Protein AF-A0A533UW07-F1 (afdb_monomer_lite)

Structure (mmCIF, N/CA/C/O backbone):
data_AF-A0A533UW07-F1
#
_entry.id   AF-A0A533UW07-F1
#
loop_
_atom_site.group_PDB
_atom_site.id
_atom_site.type_symbol
_atom_site.label_atom_id
_atom_site.label_alt_id
_atom_site.label_comp_id
_atom_site.label_asym_id
_atom_site.label_entity_id
_atom_site.label_seq_id
_atom_site.pdbx_PDB_ins_code
_atom_site.Cartn_x
_atom_site.Cartn_y
_atom_site.Cartn_z
_atom_site.occupancy
_atom_site.B_iso_or_equiv
_atom_site.auth_seq_id
_atom_site.auth_comp_id
_atom_site.auth_asym_id
_atom_site.auth_atom_id
_atom_site.pdbx_PDB_model_num
ATOM 1 N N . MET A 1 1 ? 14.071 -2.421 -1.658 1.00 84.44 1 MET A N 1
ATOM 2 C CA . MET A 1 1 ? 13.392 -1.933 -2.878 1.00 84.44 1 MET A CA 1
ATOM 3 C C . MET A 1 1 ? 12.881 -0.535 -2.600 1.00 84.44 1 MET A C 1
ATOM 5 O O . MET A 1 1 ? 12.504 -0.274 -1.465 1.00 84.44 1 MET A O 1
ATOM 9 N N . ALA A 1 2 ? 12.933 0.357 -3.583 1.00 91.56 2 ALA A N 1
ATOM 10 C CA . ALA A 1 2 ? 12.600 1.765 -3.424 1.00 91.56 2 ALA A CA 1
ATOM 11 C C . ALA A 1 2 ? 11.679 2.238 -4.551 1.00 91.56 2 ALA A C 1
ATOM 13 O O . ALA A 1 2 ? 11.937 1.989 -5.730 1.00 91.56 2 ALA A O 1
ATOM 14 N N . VAL A 1 3 ? 10.624 2.954 -4.166 1.00 94.38 3 VAL A N 1
ATOM 15 C CA . VAL A 1 3 ? 9.740 3.689 -5.072 1.00 94.38 3 VAL A CA 1
ATOM 16 C C . VAL A 1 3 ? 10.026 5.168 -4.852 1.00 94.38 3 VAL A C 1
ATOM 18 O O . VAL A 1 3 ? 9.728 5.702 -3.787 1.00 94.38 3 VAL A O 1
ATOM 21 N N . TYR A 1 4 ? 10.659 5.819 -5.825 1.00 92.62 4 TYR A N 1
ATOM 22 C CA . TYR A 1 4 ? 11.038 7.224 -5.687 1.00 92.62 4 TYR A CA 1
ATOM 23 C C . TYR A 1 4 ? 9.861 8.150 -5.980 1.00 92.62 4 TYR A C 1
ATOM 25 O O . TYR A 1 4 ? 9.083 7.892 -6.899 1.00 92.62 4 TYR A O 1
ATOM 33 N N . GLU A 1 5 ? 9.780 9.257 -5.243 1.00 93.81 5 GLU A N 1
ATOM 34 C CA . GLU A 1 5 ? 8.729 10.276 -5.382 1.00 93.81 5 GLU A CA 1
ATOM 35 C C . GLU A 1 5 ? 8.460 10.690 -6.845 1.00 93.81 5 GLU A C 1
ATOM 37 O O . GLU A 1 5 ? 7.294 10.621 -7.246 1.00 93.81 5 GLU A O 1
ATOM 42 N N . PRO A 1 6 ? 9.474 10.941 -7.708 1.00 92.88 6 PRO A N 1
ATOM 43 C CA . PRO A 1 6 ? 9.230 11.396 -9.078 1.00 92.88 6 PRO A CA 1
ATOM 44 C C . PRO A 1 6 ? 8.444 10.409 -9.945 1.00 92.88 6 PRO A C 1
ATOM 46 O O . PRO A 1 6 ? 7.850 10.812 -10.945 1.00 92.88 6 PRO A O 1
ATOM 49 N N . THR A 1 7 ? 8.430 9.121 -9.579 1.00 92.56 7 THR A N 1
ATOM 50 C CA . THR A 1 7 ? 7.692 8.082 -10.309 1.00 92.56 7 THR A CA 1
ATOM 51 C C . THR A 1 7 ? 6.178 8.220 -10.156 1.00 92.56 7 THR A C 1
ATOM 53 O O . THR A 1 7 ? 5.444 7.734 -11.011 1.00 92.56 7 THR A O 1
ATOM 56 N N . GLY A 1 8 ? 5.691 8.843 -9.077 1.00 92.00 8 GLY A N 1
ATOM 57 C CA . GLY A 1 8 ? 4.269 8.877 -8.718 1.00 92.00 8 GLY A CA 1
ATOM 58 C C . GLY A 1 8 ? 3.723 7.569 -8.137 1.00 92.00 8 GLY A C 1
ATOM 59 O O . GLY A 1 8 ? 2.715 7.589 -7.436 1.00 92.00 8 GLY A O 1
ATOM 60 N N . LEU A 1 9 ? 4.407 6.439 -8.336 1.00 93.69 9 LEU A N 1
ATOM 61 C CA . LEU A 1 9 ? 3.948 5.105 -7.926 1.00 93.69 9 LEU A CA 1
ATOM 62 C C . LEU A 1 9 ? 3.804 4.938 -6.405 1.00 93.69 9 LEU A C 1
ATOM 64 O O . LEU A 1 9 ? 3.206 3.963 -5.950 1.00 93.69 9 LEU A O 1
ATOM 68 N N . GLY A 1 10 ? 4.325 5.877 -5.610 1.00 94.56 10 GLY A N 1
ATOM 69 C CA . GLY A 1 10 ? 4.253 5.843 -4.150 1.00 94.56 10 GLY A CA 1
ATOM 70 C C . GLY A 1 10 ? 2.823 5.758 -3.606 1.00 94.56 10 GLY A C 1
ATOM 71 O O . GLY A 1 10 ? 2.599 5.061 -2.622 1.00 94.56 10 GLY A O 1
ATOM 72 N N . SER A 1 11 ? 1.846 6.387 -4.270 1.00 92.50 11 SER A N 1
ATOM 73 C CA . SER A 1 11 ? 0.431 6.354 -3.857 1.00 92.50 11 SER A CA 1
ATOM 74 C C . SER A 1 11 ? -0.234 4.986 -4.048 1.00 92.50 11 SER A C 1
ATOM 76 O O . SER A 1 11 ? -1.209 4.671 -3.368 1.00 92.50 11 SER A O 1
ATOM 78 N N . ILE A 1 12 ? 0.279 4.176 -4.976 1.00 94.19 12 ILE A N 1
ATOM 79 C CA . ILE A 1 12 ? -0.155 2.795 -5.198 1.00 94.19 12 ILE A CA 1
ATOM 80 C C . ILE A 1 12 ? 0.615 1.863 -4.267 1.00 94.19 12 ILE A C 1
ATOM 82 O O . ILE A 1 12 ? 0.013 1.038 -3.584 1.00 94.19 12 ILE A O 1
ATOM 86 N N . ALA A 1 13 ? 1.936 2.037 -4.186 1.00 94.75 13 ALA A N 1
ATOM 87 C CA . ALA A 1 13 ? 2.803 1.221 -3.347 1.00 94.75 13 ALA A CA 1
ATOM 88 C C . ALA A 1 13 ? 2.435 1.310 -1.856 1.00 94.75 13 ALA A C 1
ATOM 90 O O . ALA A 1 13 ? 2.485 0.300 -1.163 1.00 94.75 13 ALA A O 1
ATOM 91 N N . SER A 1 14 ? 2.001 2.478 -1.369 1.00 94.56 14 SER A N 1
ATOM 92 C CA . SER A 1 14 ? 1.575 2.668 0.026 1.00 94.56 14 SER A CA 1
ATOM 93 C C . SER A 1 14 ? 0.282 1.937 0.397 1.00 94.56 14 SER A C 1
ATOM 95 O O . SER A 1 14 ? -0.018 1.802 1.580 1.00 94.56 14 SER A O 1
ATOM 97 N N . LYS A 1 15 ? -0.490 1.471 -0.593 1.00 95.19 15 LYS A N 1
ATOM 98 C CA . LYS A 1 15 ? -1.732 0.712 -0.384 1.00 95.19 15 LYS A CA 1
ATOM 99 C C . LYS A 1 15 ? -1.500 -0.796 -0.323 1.00 95.19 15 LYS A C 1
ATOM 101 O O . LYS A 1 15 ? -2.440 -1.523 0.005 1.00 95.19 15 LYS A O 1
ATOM 106 N N . LEU A 1 16 ? -0.304 -1.270 -0.676 1.00 95.00 16 LEU A N 1
ATOM 107 C CA . LEU A 1 16 ? 0.049 -2.684 -0.603 1.00 95.00 16 LEU A CA 1
ATOM 108 C C . LEU A 1 16 ? 0.189 -3.132 0.852 1.00 95.00 16 LEU A C 1
ATOM 110 O O . LEU A 1 16 ? 0.650 -2.375 1.705 1.00 95.00 16 LEU A O 1
ATOM 114 N N . ILE A 1 17 ? -0.183 -4.380 1.111 1.00 95.44 17 ILE A N 1
ATOM 115 C CA . ILE A 1 17 ? 0.029 -5.056 2.391 1.00 95.44 17 ILE A CA 1
ATOM 116 C C . ILE A 1 17 ? 0.765 -6.372 2.163 1.00 95.44 17 ILE A C 1
ATOM 118 O O . ILE A 1 17 ? 0.834 -6.891 1.045 1.00 95.44 17 ILE A O 1
ATOM 122 N N . GLU A 1 18 ? 1.301 -6.934 3.241 1.00 94.38 18 GLU A N 1
ATOM 123 C CA . GLU A 1 18 ? 1.884 -8.271 3.214 1.00 94.38 18 GLU A CA 1
ATOM 124 C C . GLU A 1 18 ? 0.865 -9.295 2.697 1.00 94.38 18 GLU A C 1
ATOM 126 O O . GLU A 1 18 ? -0.292 -9.284 3.103 1.00 94.38 18 GLU A O 1
ATOM 131 N N . GLY A 1 19 ? 1.295 -10.173 1.790 1.00 94.88 19 GLY A N 1
ATOM 132 C CA . GLY A 1 19 ? 0.439 -11.179 1.151 1.00 94.88 19 GLY A CA 1
ATOM 133 C C . GLY A 1 19 ? -0.204 -10.748 -0.170 1.00 94.88 19 GLY A C 1
ATOM 134 O O . GLY A 1 19 ? -0.730 -11.606 -0.882 1.00 94.88 19 GLY A O 1
ATOM 135 N N . ASP A 1 20 ? -0.123 -9.468 -0.550 1.00 95.75 20 ASP A N 1
ATOM 136 C CA . ASP A 1 20 ? -0.425 -9.065 -1.926 1.00 95.75 20 ASP A CA 1
ATOM 137 C C . ASP A 1 20 ? 0.583 -9.699 -2.897 1.00 95.75 20 ASP A C 1
ATOM 139 O O . ASP A 1 20 ? 1.786 -9.748 -2.634 1.00 95.75 20 ASP A O 1
ATOM 143 N N . ASN A 1 21 ? 0.094 -10.170 -4.044 1.00 95.56 21 ASN A N 1
ATOM 144 C CA . ASN A 1 21 ? 0.944 -10.689 -5.108 1.00 95.56 21 ASN A CA 1
ATOM 145 C C . ASN A 1 21 ? 1.159 -9.594 -6.152 1.00 95.56 21 ASN A C 1
ATOM 147 O O . ASN A 1 21 ? 0.189 -9.100 -6.739 1.00 95.56 21 ASN A O 1
ATOM 151 N N . ILE A 1 22 ? 2.419 -9.231 -6.381 1.00 95.00 22 ILE A N 1
ATOM 152 C CA . ILE A 1 22 ? 2.816 -8.179 -7.312 1.00 95.00 22 ILE A CA 1
ATOM 153 C C . ILE A 1 22 ? 3.900 -8.670 -8.273 1.00 95.00 22 ILE A C 1
ATOM 155 O O . ILE A 1 22 ? 4.727 -9.510 -7.934 1.00 95.00 22 ILE A O 1
ATOM 159 N N . ASP A 1 23 ? 3.908 -8.086 -9.461 1.00 92.50 23 ASP A N 1
ATOM 160 C CA . ASP A 1 23 ? 4.988 -8.161 -10.439 1.00 92.50 23 ASP A CA 1
ATOM 161 C C . ASP A 1 23 ? 5.575 -6.759 -10.620 1.00 92.50 23 ASP A C 1
ATOM 163 O O . ASP A 1 23 ? 4.838 -5.774 -10.651 1.00 92.50 23 ASP A O 1
ATOM 167 N N . ILE A 1 24 ? 6.895 -6.645 -10.700 1.00 92.62 24 ILE A N 1
ATOM 168 C CA . ILE A 1 24 ? 7.588 -5.357 -10.689 1.00 92.62 24 ILE A CA 1
ATOM 169 C C . ILE A 1 24 ? 8.726 -5.341 -11.701 1.00 92.62 24 ILE A C 1
ATOM 171 O O . ILE A 1 24 ? 9.522 -6.273 -11.794 1.00 92.62 24 ILE A O 1
ATOM 175 N N . GLY A 1 25 ? 8.849 -4.223 -12.406 1.00 90.94 25 GLY A N 1
ATOM 176 C CA . GLY A 1 25 ? 10.055 -3.901 -13.157 1.00 90.94 25 GLY A CA 1
ATOM 177 C C . GLY A 1 25 ? 11.057 -3.249 -12.226 1.00 90.94 25 GLY A C 1
ATOM 178 O O . GLY A 1 25 ? 10.682 -2.357 -11.460 1.00 90.94 25 GLY A O 1
ATOM 179 N N . ILE A 1 26 ? 12.319 -3.666 -12.290 1.00 91.06 26 ILE A N 1
ATOM 180 C CA . ILE A 1 26 ? 13.375 -3.113 -11.443 1.00 91.06 26 ILE A CA 1
ATOM 181 C C . ILE A 1 26 ? 14.606 -2.698 -12.244 1.00 91.06 26 ILE A C 1
ATOM 183 O O . ILE A 1 26 ? 15.075 -3.422 -13.117 1.00 91.06 26 ILE A O 1
ATOM 187 N N . GLY A 1 27 ? 15.180 -1.559 -11.868 1.00 89.62 27 GLY A N 1
ATOM 188 C CA . GLY A 1 27 ? 16.548 -1.189 -12.215 1.00 89.62 27 GLY A CA 1
ATOM 189 C C . GLY A 1 27 ? 17.437 -1.254 -10.976 1.00 89.62 27 GLY A C 1
ATOM 190 O O . GLY A 1 27 ? 17.064 -0.747 -9.916 1.00 89.62 27 GLY A O 1
ATOM 191 N N . VAL A 1 28 ? 18.619 -1.854 -11.093 1.00 88.75 28 VAL A N 1
ATOM 192 C CA . VAL A 1 28 ? 19.546 -2.027 -9.966 1.00 88.75 28 VAL A CA 1
ATOM 193 C C . VAL A 1 28 ? 20.555 -0.884 -9.940 1.00 88.75 28 VAL A C 1
ATOM 195 O O . VAL A 1 28 ? 21.317 -0.707 -10.889 1.00 88.75 28 VAL A O 1
ATOM 198 N N . SER A 1 29 ? 20.598 -0.134 -8.840 1.00 81.88 29 SER A N 1
ATOM 199 C CA . SER A 1 29 ? 21.712 0.781 -8.572 1.00 81.88 29 SER A CA 1
ATOM 200 C C . SER A 1 29 ? 22.864 0.007 -7.927 1.00 81.88 29 SER A C 1
ATOM 202 O O . SER A 1 29 ? 22.651 -0.754 -6.975 1.00 81.88 29 SER A O 1
ATOM 204 N N . LYS A 1 30 ? 24.082 0.166 -8.465 1.00 71.06 30 LYS A N 1
ATOM 205 C CA . LYS A 1 30 ? 25.273 -0.531 -7.958 1.00 71.06 30 LYS A CA 1
ATOM 206 C C . LYS A 1 30 ? 25.563 -0.155 -6.505 1.00 71.06 30 LYS A C 1
ATOM 208 O O . LYS A 1 30 ? 25.256 0.940 -6.047 1.00 71.06 30 LYS A O 1
ATOM 213 N N . LYS A 1 31 ? 26.136 -1.133 -5.806 1.00 68.81 31 LYS A N 1
ATOM 214 C CA . LYS A 1 31 ? 26.634 -1.027 -4.439 1.00 68.81 31 LYS A CA 1
ATOM 215 C C . LYS A 1 31 ? 27.846 -0.088 -4.429 1.00 68.81 31 LYS A C 1
ATOM 217 O O . LYS A 1 31 ? 28.779 -0.349 -5.184 1.00 68.81 31 LYS A O 1
ATOM 222 N N . ASP A 1 32 ? 27.854 0.919 -3.564 1.00 63.44 32 ASP A N 1
ATOM 223 C CA . ASP A 1 32 ? 29.095 1.593 -3.156 1.00 63.44 32 ASP A CA 1
ATOM 224 C C . ASP A 1 32 ? 29.596 0.974 -1.846 1.00 63.44 32 ASP A C 1
ATOM 226 O O . ASP A 1 32 ? 28.855 0.256 -1.169 1.00 63.44 32 ASP A O 1
ATOM 230 N N . SER A 1 33 ? 30.848 1.239 -1.462 1.00 64.00 33 SER A N 1
ATOM 231 C CA . SER A 1 33 ? 31.499 0.649 -0.276 1.00 64.00 33 SER A CA 1
ATOM 232 C C . SER A 1 33 ? 30.687 0.764 1.024 1.00 64.00 33 SER A C 1
ATOM 234 O O . SER A 1 33 ? 30.887 -0.039 1.933 1.00 64.00 33 SER A O 1
ATOM 236 N N . HIS A 1 34 ? 29.748 1.712 1.101 1.00 65.88 34 HIS A N 1
ATOM 237 C CA . HIS A 1 34 ? 28.951 2.010 2.290 1.00 65.88 34 HIS A CA 1
ATOM 238 C C . HIS A 1 34 ? 27.459 1.650 2.197 1.00 65.88 34 HIS A C 1
ATOM 240 O O . HIS A 1 34 ? 26.795 1.670 3.227 1.00 65.88 34 HIS A O 1
ATOM 246 N N . ASN A 1 35 ? 26.918 1.291 1.024 1.00 63.56 35 ASN A N 1
ATOM 247 C CA . ASN A 1 35 ? 25.472 1.081 0.852 1.00 63.56 35 ASN A CA 1
ATOM 248 C C . ASN A 1 35 ? 25.152 -0.213 0.116 1.00 63.56 35 ASN A C 1
ATOM 250 O O . ASN A 1 35 ? 25.830 -0.564 -0.838 1.00 63.56 35 ASN A O 1
ATOM 254 N N . SER A 1 36 ? 24.089 -0.912 0.520 1.00 75.06 36 SER A N 1
ATOM 255 C CA . SER A 1 36 ? 23.554 -2.064 -0.213 1.00 75.06 36 SER A CA 1
ATOM 256 C C . SER A 1 36 ? 22.947 -1.647 -1.560 1.00 75.06 36 SER A C 1
ATOM 258 O O . SER A 1 36 ? 22.506 -0.514 -1.742 1.00 75.06 36 SER A O 1
ATOM 260 N N . SER A 1 37 ? 22.923 -2.572 -2.525 1.00 81.31 37 SER A N 1
ATOM 261 C CA . SER A 1 37 ? 22.255 -2.342 -3.809 1.00 81.31 37 SER A CA 1
ATOM 262 C C . SER A 1 37 ? 20.766 -2.067 -3.611 1.00 81.31 37 SER A C 1
ATOM 264 O O . SER A 1 37 ? 20.074 -2.803 -2.904 1.00 81.31 37 SER A O 1
ATOM 266 N N . ILE A 1 38 ? 20.264 -1.024 -4.272 1.00 87.38 38 ILE A N 1
ATOM 267 C CA . ILE A 1 38 ? 18.858 -0.622 -4.208 1.00 87.38 38 ILE A CA 1
ATOM 268 C C . ILE A 1 38 ? 18.157 -1.077 -5.489 1.00 87.38 38 ILE A C 1
ATOM 270 O O . ILE A 1 38 ? 18.609 -0.800 -6.602 1.00 87.38 38 ILE A O 1
ATOM 274 N N . LEU A 1 39 ? 17.043 -1.790 -5.313 1.00 90.56 39 LEU A N 1
ATOM 275 C CA . LEU A 1 39 ? 16.129 -2.159 -6.393 1.00 90.56 39 LEU A CA 1
ATOM 276 C C . LEU A 1 39 ? 15.130 -1.022 -6.60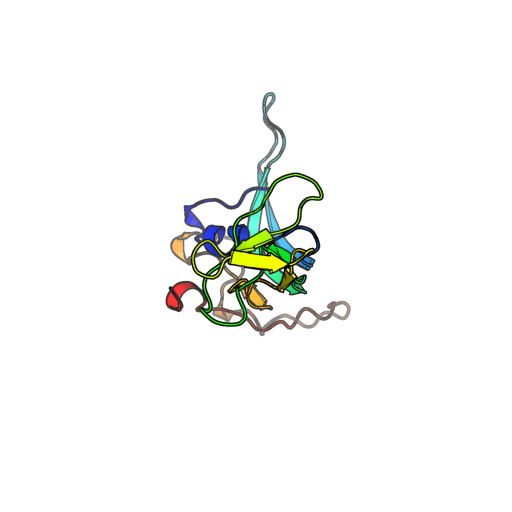4 1.00 90.56 39 LEU A C 1
ATOM 278 O O . LEU A 1 39 ? 14.260 -0.813 -5.755 1.00 90.56 39 LEU A O 1
ATOM 282 N N . ASN A 1 40 ? 15.272 -0.296 -7.707 1.00 91.81 40 ASN A N 1
ATOM 283 C CA . ASN A 1 40 ? 14.439 0.852 -8.046 1.00 91.81 40 ASN A CA 1
ATOM 284 C C . ASN A 1 40 ? 13.252 0.389 -8.878 1.00 91.81 40 ASN A C 1
ATOM 286 O O . ASN A 1 40 ? 13.456 -0.219 -9.924 1.00 91.81 40 ASN A O 1
ATOM 290 N N . VAL A 1 41 ? 12.038 0.698 -8.438 1.00 93.31 41 VAL A N 1
ATOM 291 C CA . VAL A 1 41 ? 10.819 0.281 -9.137 1.00 93.31 41 VAL A CA 1
ATOM 292 C C . VAL A 1 41 ? 10.598 1.118 -10.391 1.00 93.31 41 VAL A C 1
ATOM 294 O O . VAL A 1 41 ? 10.524 2.343 -10.317 1.00 93.31 41 VAL A O 1
ATOM 297 N N . GLU A 1 42 ? 10.468 0.443 -11.530 1.00 90.38 42 GLU A N 1
ATOM 298 C CA . GLU A 1 42 ? 10.207 1.048 -12.842 1.00 90.38 42 GLU A CA 1
ATOM 299 C C . GLU A 1 42 ? 8.770 0.824 -13.323 1.00 90.38 42 GLU A C 1
ATOM 301 O O . GLU A 1 42 ? 8.252 1.634 -14.083 1.00 90.38 42 GLU A O 1
ATOM 306 N N . TYR A 1 43 ? 8.107 -0.238 -12.864 1.00 91.06 43 TYR A N 1
ATOM 307 C CA . TYR A 1 43 ? 6.659 -0.426 -12.961 1.00 91.06 43 TYR A CA 1
ATOM 308 C C . TYR A 1 43 ? 6.175 -1.298 -11.804 1.00 91.06 43 TYR A C 1
ATOM 310 O O . TYR A 1 43 ? 6.957 -2.059 -11.230 1.00 91.06 43 TYR A O 1
ATOM 318 N N . LEU A 1 44 ? 4.882 -1.224 -11.492 1.00 93.00 44 LEU A N 1
ATOM 319 C CA . LEU A 1 44 ? 4.249 -2.037 -10.458 1.00 93.00 44 LEU A CA 1
ATOM 320 C C . LEU A 1 44 ? 2.961 -2.644 -11.003 1.00 93.00 44 LEU A C 1
ATOM 322 O O . LEU A 1 44 ? 2.066 -1.921 -11.416 1.00 93.00 44 LEU A O 1
ATOM 326 N N . SER A 1 45 ? 2.842 -3.965 -11.001 1.00 93.06 45 SER A N 1
ATOM 327 C CA . SER A 1 45 ? 1.635 -4.679 -11.403 1.00 93.06 45 SER A CA 1
ATOM 328 C C . SER A 1 45 ? 1.063 -5.468 -10.235 1.00 93.06 45 SER A C 1
ATOM 330 O O . SER A 1 45 ? 1.724 -6.336 -9.678 1.00 93.06 45 SER A O 1
ATOM 332 N N . VAL A 1 46 ? -0.181 -5.178 -9.867 1.00 94.00 46 VAL A N 1
ATOM 333 C CA . VAL A 1 46 ? -0.901 -5.885 -8.805 1.00 94.00 46 VAL A CA 1
ATOM 334 C C . VAL A 1 46 ? -1.633 -7.075 -9.414 1.00 94.00 46 VAL A C 1
ATOM 336 O O . VAL A 1 46 ? -2.485 -6.902 -10.286 1.00 94.00 46 VAL A O 1
ATOM 339 N N . LEU A 1 47 ? -1.287 -8.285 -8.974 1.00 91.56 47 LEU A N 1
ATOM 340 C CA . LEU A 1 47 ? -1.796 -9.544 -9.537 1.00 91.56 47 LEU A CA 1
ATOM 341 C C . LEU A 1 47 ? -2.951 -10.088 -8.717 1.00 91.56 47 LEU A C 1
ATOM 343 O O . LEU A 1 47 ? -3.937 -10.585 -9.253 1.00 91.56 47 LEU A O 1
ATOM 347 N N . LYS A 1 48 ? -2.806 -9.991 -7.397 1.00 93.44 48 LYS A N 1
ATOM 348 C CA . LYS A 1 48 ? -3.801 -10.424 -6.429 1.00 93.44 48 LYS A CA 1
ATOM 349 C C . LYS A 1 48 ? -3.694 -9.546 -5.195 1.00 93.44 48 LYS A C 1
ATOM 351 O O . LYS A 1 48 ? -2.593 -9.320 -4.700 1.00 93.44 48 LYS A O 1
ATOM 356 N N . THR A 1 49 ? -4.834 -9.096 -4.693 1.00 93.69 49 THR A N 1
ATOM 357 C CA . THR A 1 49 ? -4.925 -8.384 -3.421 1.00 93.69 49 THR A CA 1
ATOM 358 C C . THR A 1 49 ? -5.406 -9.324 -2.324 1.00 93.69 49 THR A C 1
ATOM 360 O O . THR A 1 49 ? -6.254 -10.193 -2.548 1.00 93.69 49 THR A O 1
ATOM 363 N N . MET A 1 50 ? -4.855 -9.160 -1.127 1.00 94.50 50 MET A N 1
ATOM 364 C CA . MET A 1 50 ? -5.319 -9.833 0.077 1.00 94.50 50 MET A CA 1
ATOM 365 C C . MET A 1 50 ? -6.404 -9.006 0.779 1.00 94.50 50 MET A C 1
ATOM 367 O O . MET A 1 50 ? -6.454 -7.779 0.663 1.00 94.50 50 MET A O 1
ATOM 371 N N . ALA A 1 51 ? -7.308 -9.660 1.506 1.00 92.56 51 ALA A N 1
ATOM 372 C CA . ALA A 1 51 ? -8.293 -8.944 2.306 1.00 92.56 51 ALA A CA 1
ATOM 373 C C . ALA A 1 51 ? -7.588 -8.253 3.481 1.00 92.56 51 ALA A C 1
ATOM 375 O O . ALA A 1 51 ? -6.997 -8.920 4.326 1.00 92.56 51 ALA A O 1
ATOM 376 N N . ASP A 1 52 ? -7.667 -6.925 3.541 1.00 93.75 52 ASP A N 1
ATOM 377 C CA . ASP A 1 52 ? -7.179 -6.165 4.691 1.00 93.75 52 ASP A CA 1
ATOM 378 C C . ASP A 1 52 ? -8.231 -6.226 5.792 1.00 93.75 52 ASP A C 1
ATOM 380 O O . ASP A 1 52 ? -9.297 -5.627 5.669 1.00 93.75 52 ASP A O 1
ATOM 384 N N . THR A 1 53 ? -7.989 -7.016 6.832 1.00 93.94 53 THR A N 1
ATOM 385 C CA . THR A 1 53 ? -8.961 -7.226 7.906 1.00 93.94 53 THR A CA 1
ATOM 386 C C . THR A 1 53 ? -8.458 -6.653 9.214 1.00 93.94 53 THR A C 1
ATOM 388 O O . THR A 1 53 ? -7.375 -7.005 9.677 1.00 93.94 53 THR A O 1
ATOM 391 N N . VAL A 1 54 ? -9.289 -5.843 9.870 1.00 93.56 54 VAL A N 1
ATOM 392 C CA . VAL A 1 54 ? -8.969 -5.259 11.174 1.00 93.56 54 VAL A CA 1
ATOM 393 C C . VAL A 1 54 ? -10.022 -5.588 12.220 1.00 93.56 54 VAL A C 1
ATOM 395 O O . VAL A 1 54 ? -11.221 -5.679 11.945 1.00 93.56 54 VAL A O 1
ATOM 398 N N . TRP A 1 55 ? -9.570 -5.708 13.465 1.00 94.12 55 TRP A N 1
ATOM 399 C CA . TRP A 1 55 ? -10.448 -5.864 14.616 1.00 94.12 55 TRP A CA 1
ATOM 400 C C . TRP A 1 55 ? -10.872 -4.509 15.160 1.00 94.12 55 TRP A C 1
ATOM 402 O O . TRP A 1 55 ? -10.079 -3.784 15.768 1.00 94.12 55 TRP A O 1
ATOM 412 N N . ILE A 1 56 ? -12.154 -4.201 15.021 1.00 94.75 56 ILE A N 1
ATOM 413 C CA . ILE A 1 56 ? -12.720 -2.934 15.456 1.00 94.75 56 ILE A CA 1
ATOM 414 C C . ILE A 1 56 ? -13.674 -3.103 16.636 1.00 94.75 56 ILE A C 1
ATOM 416 O O . ILE A 1 56 ? -14.298 -4.147 16.824 1.00 94.75 56 ILE A O 1
ATOM 420 N N . ASN A 1 57 ? -13.840 -2.041 17.423 1.00 95.31 57 ASN A N 1
ATOM 421 C CA . ASN A 1 57 ? -14.877 -2.030 18.452 1.00 95.31 57 ASN A CA 1
ATOM 422 C C . ASN A 1 57 ? -16.267 -2.129 17.797 1.00 95.31 57 ASN A C 1
ATOM 424 O O . ASN A 1 57 ? -16.468 -1.548 16.721 1.00 95.31 57 ASN A O 1
ATOM 428 N N . PRO A 1 58 ? -17.233 -2.805 18.438 1.00 95.25 58 PRO A N 1
ATOM 429 C CA . PRO A 1 58 ? -18.570 -2.959 17.892 1.00 95.25 58 PRO A CA 1
ATOM 430 C C . PRO A 1 58 ? -19.379 -1.653 17.932 1.00 95.25 58 PRO A C 1
ATOM 432 O O . PRO A 1 58 ? -19.101 -0.726 18.702 1.00 95.25 58 PRO A O 1
ATOM 435 N N . MET A 1 59 ? -20.422 -1.598 17.104 1.00 95.19 59 MET A N 1
ATOM 436 C CA . MET A 1 59 ? -21.431 -0.536 17.118 1.00 95.19 59 MET A CA 1
ATOM 437 C C . MET A 1 59 ? -22.558 -0.886 18.099 1.00 95.19 59 MET A C 1
ATOM 439 O O . MET A 1 59 ? -22.911 -2.060 18.261 1.00 95.19 59 MET A O 1
ATOM 443 N N . CYS A 1 60 ? -23.135 0.125 18.752 1.00 94.88 60 CYS A N 1
ATOM 444 C CA . CYS A 1 60 ? -24.329 -0.043 19.578 1.00 94.88 60 CYS A CA 1
ATOM 445 C C . CYS A 1 60 ? -25.563 -0.255 18.689 1.00 94.88 60 CYS A C 1
ATOM 447 O O . CYS A 1 60 ? -25.876 0.612 17.877 1.00 94.88 60 CYS A O 1
ATOM 449 N N . ASN A 1 61 ? -26.312 -1.341 18.902 1.00 93.56 61 ASN A N 1
ATOM 450 C CA . ASN A 1 61 ? -27.474 -1.706 18.071 1.00 93.56 61 A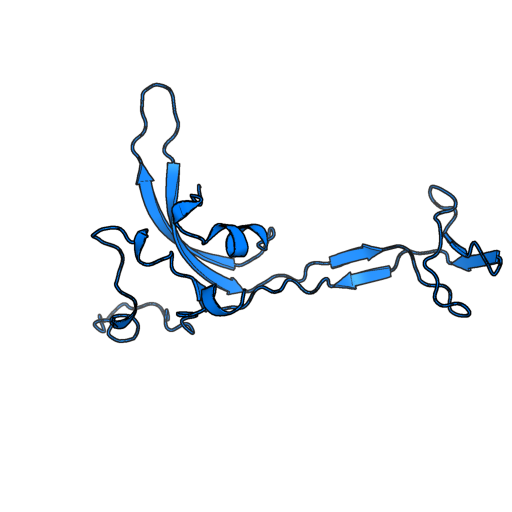SN A CA 1
ATOM 451 C C . ASN A 1 61 ? -28.654 -0.715 18.145 1.00 93.56 61 ASN A C 1
ATOM 453 O O . ASN A 1 61 ? -29.605 -0.856 17.395 1.00 93.56 61 ASN A O 1
ATOM 457 N N . ASN A 1 62 ? -28.621 0.265 19.047 1.00 95.19 62 ASN A N 1
ATOM 458 C CA . ASN A 1 62 ? -29.750 1.174 19.275 1.00 95.19 62 ASN A CA 1
ATOM 459 C C . ASN A 1 62 ? -29.463 2.631 18.949 1.00 95.19 62 ASN A C 1
ATOM 461 O O . ASN A 1 62 ? -30.371 3.351 18.576 1.00 95.19 62 ASN A O 1
ATOM 465 N N . CYS A 1 63 ? -28.235 3.104 19.174 1.00 95.56 63 CYS A N 1
ATOM 466 C CA . CYS A 1 63 ? -27.867 4.488 18.859 1.00 95.56 63 CYS A CA 1
ATOM 467 C C . CYS A 1 63 ? -26.833 4.582 17.736 1.00 95.56 63 CYS A C 1
ATOM 469 O O . CYS A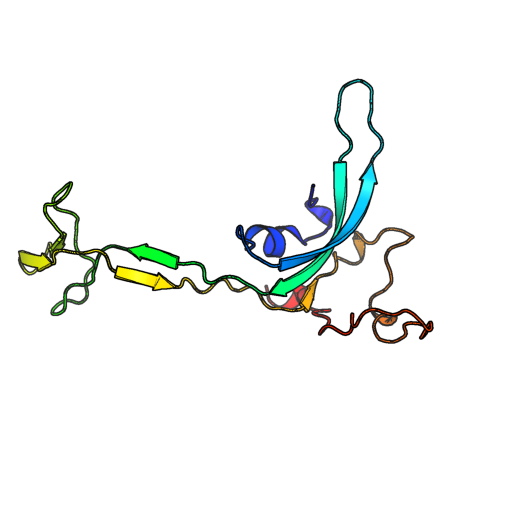 1 63 ? -26.389 5.679 17.417 1.00 95.56 63 CYS A O 1
ATOM 471 N N . GLY A 1 64 ? -26.366 3.447 17.206 1.00 94.44 64 GLY A N 1
ATOM 472 C CA . GLY A 1 64 ? -25.371 3.392 16.138 1.00 94.44 64 GLY A CA 1
ATOM 473 C C . GLY A 1 64 ? -23.977 3.889 16.526 1.00 94.44 64 GLY A C 1
ATOM 474 O O . GLY A 1 64 ? -23.060 3.769 15.728 1.00 94.44 64 GLY A O 1
ATOM 475 N N . LYS A 1 65 ? -23.750 4.427 17.732 1.00 95.06 65 LYS A N 1
ATOM 476 C CA . LYS A 1 65 ? -22.420 4.931 18.109 1.00 95.06 65 LYS A CA 1
ATOM 477 C C . LYS A 1 65 ? -21.441 3.798 18.407 1.00 95.06 65 LYS A C 1
ATOM 479 O O . LYS A 1 65 ? -21.812 2.747 18.941 1.00 95.06 65 LYS A O 1
ATOM 484 N N . ARG A 1 66 ? -20.164 4.055 18.114 1.00 94.94 66 ARG A N 1
ATOM 485 C CA . ARG A 1 66 ? -19.059 3.140 18.403 1.00 94.94 66 ARG A CA 1
ATOM 486 C C . ARG A 1 66 ? -18.883 2.954 19.913 1.00 94.94 66 ARG A C 1
ATOM 488 O O . ARG A 1 66 ? -18.844 3.931 20.661 1.00 94.94 66 ARG A O 1
ATOM 495 N N . MET A 1 67 ? -18.787 1.706 20.365 1.00 96.44 67 MET A N 1
ATOM 496 C CA . MET A 1 67 ? -18.658 1.374 21.789 1.00 96.44 67 MET A CA 1
ATOM 497 C C . MET A 1 67 ? -17.209 1.554 22.280 1.00 96.44 67 MET A C 1
ATOM 499 O O . MET A 1 67 ? -16.248 1.372 21.524 1.00 96.44 67 MET A O 1
ATOM 503 N N . LYS A 1 68 ? -17.042 1.930 23.554 1.00 96.19 68 LYS A N 1
ATOM 504 C CA . LYS A 1 68 ? -15.736 2.057 24.225 1.00 96.19 68 LYS A CA 1
ATOM 505 C C . LYS A 1 68 ? -15.325 0.693 24.788 1.00 96.19 68 LYS A C 1
ATOM 507 O O . LYS A 1 68 ? -16.193 -0.078 25.170 1.00 96.19 68 LYS A O 1
ATOM 512 N N . SER A 1 69 ? -14.025 0.404 24.838 1.00 95.00 69 SER A N 1
ATOM 513 C CA . SER A 1 69 ? -13.497 -0.747 25.584 1.00 95.00 69 SER A CA 1
ATOM 514 C C . SER A 1 69 ? -13.563 -0.498 27.093 1.00 95.00 69 SER A C 1
ATOM 516 O O . SER A 1 69 ? -13.198 0.588 27.549 1.00 95.00 69 SER A O 1
ATOM 518 N N . GLU A 1 70 ? -13.966 -1.516 27.850 1.00 95.19 70 GLU A N 1
ATOM 519 C CA . GLU A 1 70 ? -13.985 -1.506 29.321 1.00 95.19 70 GLU A CA 1
ATOM 520 C C . GLU A 1 70 ? -12.693 -2.080 29.937 1.00 95.19 70 GLU A C 1
ATOM 522 O O . GLU A 1 70 ? -12.565 -2.205 31.155 1.00 95.19 70 GLU A O 1
ATOM 527 N N . GLY A 1 71 ? -11.706 -2.418 29.102 1.00 91.56 71 GLY A N 1
ATOM 528 C CA . GLY A 1 71 ? -10.429 -3.001 29.510 1.00 91.56 71 GLY A CA 1
ATOM 529 C C . GLY A 1 71 ? -10.248 -4.435 29.015 1.00 91.56 71 GLY A C 1
ATOM 530 O O . GLY A 1 71 ? -11.126 -5.020 28.377 1.00 91.56 71 GLY A O 1
ATOM 531 N N . LYS A 1 72 ? -9.069 -5.008 29.285 1.00 90.81 72 LYS A N 1
ATOM 532 C CA . LYS A 1 72 ? -8.722 -6.372 28.860 1.00 90.81 72 LYS A CA 1
ATOM 533 C C . LYS A 1 72 ? -9.765 -7.363 29.392 1.00 90.81 72 LYS A C 1
ATOM 535 O O . LYS A 1 72 ? -10.021 -7.387 30.591 1.00 90.81 72 LYS A O 1
ATOM 540 N N . ASN A 1 73 ? -10.357 -8.154 28.496 1.00 90.38 73 ASN A N 1
ATOM 541 C CA . ASN A 1 73 ? -11.370 -9.180 28.790 1.00 90.38 73 ASN A CA 1
ATOM 542 C C . ASN A 1 73 ? -12.668 -8.678 29.460 1.00 90.38 73 ASN A C 1
ATOM 544 O O . ASN A 1 73 ? -13.423 -9.485 29.987 1.00 90.38 73 ASN A O 1
ATOM 548 N N . LYS A 1 74 ? -12.950 -7.366 29.441 1.00 92.25 74 LYS A N 1
ATOM 549 C CA . LYS A 1 74 ? -14.170 -6.777 30.036 1.00 92.25 74 LYS A CA 1
ATOM 550 C C . LYS A 1 74 ? -15.234 -6.374 29.006 1.00 92.25 74 LYS A C 1
ATOM 552 O O . LYS A 1 74 ? -16.280 -5.846 29.377 1.00 92.25 74 LYS A O 1
ATOM 557 N N . GLY A 1 75 ? -14.966 -6.607 27.723 1.00 94.50 75 GLY A N 1
ATOM 558 C CA . GLY A 1 75 ? -15.861 -6.258 26.623 1.00 94.50 75 GLY A CA 1
ATOM 559 C C . GLY A 1 75 ? -15.917 -4.755 26.334 1.00 94.50 75 GLY A C 1
ATOM 560 O O . GLY A 1 75 ? -14.954 -4.007 26.530 1.00 94.50 75 GLY A O 1
ATOM 561 N N . PHE A 1 76 ? -17.062 -4.321 25.818 1.00 96.56 76 PHE A N 1
ATOM 562 C CA . PHE A 1 76 ? -17.313 -2.987 25.292 1.00 96.56 76 PHE A CA 1
ATOM 563 C C . PHE A 1 76 ? -18.624 -2.436 25.828 1.00 96.56 76 PHE A C 1
ATOM 565 O O . PHE A 1 76 ? -19.613 -3.161 25.888 1.00 96.56 76 PHE A O 1
ATOM 572 N N . GLN A 1 77 ? -18.671 -1.138 26.119 1.00 96.31 77 GLN A N 1
ATOM 573 C CA . GLN A 1 77 ? -19.873 -0.457 26.588 1.00 96.31 77 GLN A 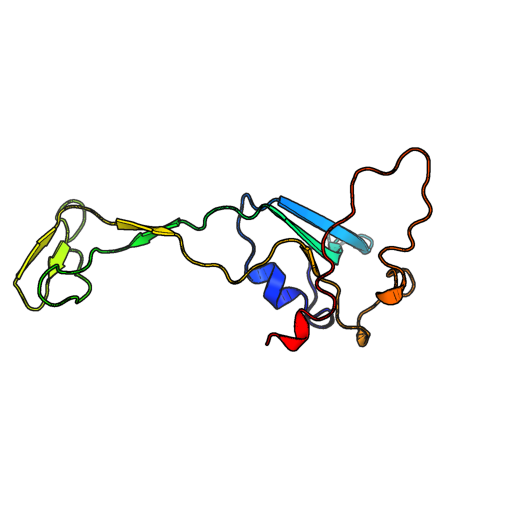CA 1
ATOM 574 C C . GLN A 1 77 ? -20.210 0.764 25.727 1.00 96.31 77 GLN A C 1
ATOM 576 O O . GLN A 1 77 ? -19.351 1.536 25.287 1.00 96.31 77 GLN A O 1
ATOM 581 N N . CYS A 1 78 ? -21.502 0.955 25.464 1.00 96.81 78 CYS A N 1
ATOM 582 C CA . CYS A 1 78 ? -22.005 2.157 24.821 1.00 96.81 78 CYS A CA 1
ATOM 583 C C . CYS A 1 78 ? -22.033 3.307 25.832 1.00 96.81 78 CYS A C 1
ATOM 585 O O . CYS A 1 78 ? -22.752 3.237 26.826 1.00 96.81 78 CYS A O 1
ATOM 587 N N . LYS A 1 79 ? -21.331 4.405 25.530 1.00 94.75 79 LYS A N 1
ATOM 588 C CA . LYS A 1 79 ? -21.305 5.607 26.382 1.00 94.75 79 LYS A CA 1
ATOM 589 C C . LYS A 1 79 ? -22.673 6.277 26.572 1.00 94.75 79 LYS A C 1
ATOM 591 O O . LYS A 1 79 ? -22.839 7.016 27.527 1.00 94.75 79 LYS A O 1
ATOM 596 N N . ILE A 1 80 ? -23.618 6.056 25.655 1.00 95.31 80 ILE A N 1
ATOM 597 C CA . ILE A 1 80 ? -24.942 6.703 25.677 1.00 95.31 80 ILE A CA 1
ATOM 598 C C . ILE A 1 80 ? -25.996 5.788 26.284 1.00 95.31 80 ILE A C 1
ATOM 600 O O . ILE A 1 80 ? -26.767 6.209 27.131 1.00 95.31 80 ILE A O 1
ATOM 604 N N . CYS A 1 81 ? -26.050 4.535 25.833 1.00 95.88 81 CYS A N 1
ATOM 605 C CA . CYS A 1 81 ? -27.120 3.623 26.228 1.00 95.88 81 CYS A CA 1
ATOM 606 C C . CYS A 1 81 ? -26.748 2.691 27.386 1.00 95.88 81 CYS A C 1
ATOM 608 O O . CYS A 1 81 ? -27.587 1.895 27.784 1.00 95.88 81 CYS A O 1
ATOM 610 N N . GLY A 1 82 ? -25.482 2.643 27.814 1.00 93.19 82 GLY A N 1
ATOM 611 C CA . GLY A 1 82 ? -25.004 1.708 28.843 1.00 93.19 82 GLY A CA 1
ATOM 612 C C . GLY A 1 82 ? -24.938 0.227 28.430 1.00 93.19 82 GLY A C 1
ATOM 613 O O . GLY A 1 82 ? -24.319 -0.566 29.132 1.00 93.19 82 GLY A O 1
ATOM 614 N N . ARG A 1 83 ? -25.515 -0.160 27.281 1.00 94.75 83 ARG A N 1
ATOM 615 C CA . ARG A 1 83 ? -25.457 -1.536 26.748 1.00 94.75 83 ARG A CA 1
ATOM 616 C C . ARG A 1 83 ? -24.027 -2.033 26.562 1.00 94.75 83 ARG A C 1
ATOM 618 O O . ARG A 1 83 ? -23.155 -1.250 26.178 1.00 94.75 83 ARG A O 1
ATOM 625 N N . LYS A 1 84 ? -23.836 -3.341 26.747 1.00 93.94 84 LYS A N 1
ATOM 626 C CA . LYS A 1 84 ? -22.546 -4.028 26.632 1.00 93.94 84 LYS A CA 1
ATOM 627 C C . LYS A 1 84 ? -22.503 -5.011 25.458 1.00 93.94 84 LYS A C 1
ATOM 629 O O . LYS A 1 84 ? -23.546 -5.444 24.974 1.00 93.94 84 LYS A O 1
ATOM 634 N N . LYS A 1 85 ? -21.294 -5.303 24.982 1.00 93.94 85 LYS A N 1
ATOM 635 C CA . LYS A 1 85 ? -20.962 -6.344 23.998 1.00 93.94 85 LYS A CA 1
ATOM 636 C C . LYS A 1 85 ? -19.613 -6.951 24.351 1.00 93.94 85 LYS A C 1
ATOM 638 O O . LYS A 1 85 ? -18.731 -6.227 24.800 1.00 93.94 85 LYS A O 1
ATOM 643 N N . ASP A 1 86 ? -19.428 -8.232 24.073 1.00 92.69 86 ASP A N 1
ATOM 644 C CA . ASP A 1 86 ? -18.263 -8.954 24.594 1.00 92.69 86 ASP A CA 1
ATOM 645 C C . ASP A 1 86 ? -17.059 -8.931 23.647 1.00 92.69 86 ASP A C 1
ATOM 647 O O . ASP A 1 86 ? -15.913 -8.886 24.093 1.00 92.69 86 ASP A O 1
ATOM 651 N N . SER A 1 87 ? -17.300 -8.899 22.334 1.00 91.62 87 SER A N 1
ATOM 652 C CA . SER A 1 87 ? -16.266 -9.105 21.318 1.00 91.62 87 SER A CA 1
ATOM 653 C C . SER A 1 87 ? -16.111 -7.938 20.340 1.00 91.62 87 SER A C 1
ATOM 655 O O . SER A 1 87 ? -17.023 -7.139 20.096 1.00 91.62 87 SER A O 1
ATOM 657 N N . LYS A 1 88 ? -14.899 -7.837 19.777 1.00 93.75 88 LYS A N 1
ATOM 658 C CA . LYS A 1 88 ? -14.619 -6.994 18.611 1.00 93.75 88 LYS A CA 1
ATOM 659 C C . LYS A 1 88 ? -15.260 -7.597 17.365 1.00 93.75 88 LYS A C 1
ATOM 661 O O . LYS A 1 88 ? -15.531 -8.792 17.308 1.00 93.75 88 LYS A O 1
ATOM 666 N N . LEU A 1 89 ? -15.446 -6.761 16.353 1.00 93.25 89 LEU A N 1
ATOM 667 C CA . LEU A 1 89 ? -15.875 -7.186 15.028 1.00 93.25 89 LEU A CA 1
ATOM 668 C C . LEU A 1 89 ? -14.663 -7.220 14.103 1.00 93.25 89 LEU A C 1
ATOM 670 O O . LEU A 1 89 ? -13.891 -6.258 14.073 1.00 93.25 89 LEU A O 1
ATOM 674 N N . LEU A 1 90 ? -14.510 -8.311 13.359 1.00 94.81 90 LEU A N 1
ATOM 675 C CA . LEU A 1 90 ? -13.577 -8.374 12.244 1.00 94.81 90 LEU A CA 1
ATOM 676 C C . LEU A 1 90 ? -14.246 -7.709 11.044 1.00 94.81 90 LEU A C 1
ATOM 678 O O . LEU A 1 90 ? -15.355 -8.089 10.670 1.00 94.81 90 LEU A O 1
ATOM 682 N N . VAL A 1 91 ? -13.595 -6.706 10.464 1.00 93.50 91 VAL A N 1
ATOM 683 C CA . VAL A 1 91 ? -14.096 -6.033 9.263 1.00 93.50 91 VAL A CA 1
ATOM 684 C C . VAL A 1 91 ? -13.016 -5.955 8.206 1.00 93.50 91 VAL A C 1
ATOM 686 O O . VAL A 1 91 ? -11.858 -5.682 8.518 1.00 93.50 91 VAL A O 1
ATOM 689 N N . THR A 1 92 ? -13.415 -6.164 6.957 1.00 93.50 92 THR A N 1
ATOM 690 C CA . THR A 1 92 ? -12.556 -5.934 5.799 1.00 93.50 92 THR A CA 1
ATOM 691 C C . THR A 1 92 ? -12.543 -4.445 5.465 1.00 93.50 92 THR A C 1
ATOM 693 O O . THR A 1 92 ? -13.598 -3.831 5.293 1.00 93.50 92 THR A O 1
ATOM 696 N N . GLN A 1 93 ? -11.356 -3.855 5.383 1.00 91.19 93 GLN A N 1
ATOM 697 C CA . GLN A 1 93 ? -11.148 -2.502 4.895 1.00 91.19 93 GLN A CA 1
ATOM 698 C C . GLN A 1 93 ? -11.078 -2.513 3.371 1.00 91.19 93 GLN A C 1
ATOM 700 O O . GLN A 1 93 ? -10.397 -3.341 2.765 1.00 91.19 93 GLN A O 1
ATOM 705 N N . ASN A 1 94 ? -11.781 -1.573 2.740 1.00 88.19 94 ASN A N 1
ATOM 706 C CA . ASN A 1 94 ? -11.642 -1.364 1.308 1.00 88.19 94 ASN A CA 1
ATOM 707 C C . ASN A 1 94 ? -10.370 -0.551 1.048 1.00 88.19 94 ASN A C 1
ATOM 709 O O . ASN A 1 94 ? -10.316 0.649 1.323 1.00 88.19 94 ASN A O 1
ATOM 713 N N . ARG A 1 95 ? -9.351 -1.221 0.512 1.00 88.69 95 ARG A N 1
ATOM 714 C CA . ARG A 1 95 ? -8.157 -0.574 -0.022 1.00 88.69 95 ARG A CA 1
ATOM 715 C C . ARG A 1 95 ? -8.469 -0.206 -1.465 1.00 88.69 95 ARG A C 1
ATOM 717 O O . ARG A 1 95 ? -8.692 -1.094 -2.279 1.00 88.69 95 ARG A O 1
ATOM 724 N N . ASN A 1 96 ? -8.492 1.090 -1.782 1.00 89.06 96 ASN A N 1
ATOM 725 C CA . ASN A 1 96 ? -8.713 1.594 -3.143 1.00 89.06 96 ASN A CA 1
ATOM 726 C C . ASN A 1 96 ? -7.499 1.285 -4.052 1.00 89.06 96 ASN A C 1
ATOM 728 O O . ASN A 1 96 ? -6.739 2.183 -4.433 1.00 89.06 96 ASN A O 1
ATOM 732 N N . LEU A 1 97 ? -7.281 -0.006 -4.301 1.00 91.88 97 LEU A N 1
ATOM 733 C CA . LEU A 1 97 ? -6.179 -0.629 -5.017 1.00 91.88 97 LEU A CA 1
ATOM 734 C C . LEU A 1 97 ? -6.777 -1.649 -5.987 1.00 91.88 97 LEU A C 1
ATOM 736 O O . LEU A 1 97 ? -7.491 -2.563 -5.576 1.00 91.88 97 LEU A O 1
ATOM 740 N N . GLN A 1 98 ? -6.496 -1.484 -7.274 1.00 91.81 98 GLN A N 1
ATOM 741 C CA . GLN A 1 98 ? -7.047 -2.329 -8.326 1.00 91.81 98 GLN A CA 1
ATOM 742 C C . GLN A 1 98 ? -5.976 -3.284 -8.855 1.00 91.81 98 GLN A C 1
ATOM 744 O O . GLN A 1 98 ? -4.779 -3.008 -8.795 1.00 91.81 98 GLN A O 1
ATOM 749 N N . LEU A 1 99 ? -6.415 -4.427 -9.379 1.00 91.31 99 LEU A N 1
ATOM 750 C CA . LEU A 1 99 ? -5.534 -5.344 -10.099 1.00 91.31 99 LEU A CA 1
ATOM 751 C C . LEU A 1 99 ? -5.158 -4.740 -11.447 1.00 91.31 99 LEU A C 1
ATOM 753 O O . LEU A 1 99 ? -6.017 -4.158 -12.104 1.00 91.31 99 LEU A O 1
ATOM 757 N N . GLY A 1 100 ? -3.918 -4.929 -11.885 1.00 90.19 100 GLY A N 1
ATOM 758 C CA . GLY A 1 100 ? -3.425 -4.434 -13.170 1.00 90.19 100 GLY A CA 1
ATOM 759 C C . GLY A 1 100 ? -2.069 -3.751 -13.058 1.00 90.19 100 GLY A C 1
ATOM 760 O O . GLY A 1 100 ? -1.403 -3.830 -12.027 1.00 90.19 100 GLY A O 1
ATOM 761 N N . MET A 1 101 ? -1.622 -3.134 -14.148 1.00 89.88 101 MET A N 1
ATOM 762 C CA . MET A 1 101 ? -0.291 -2.527 -14.244 1.00 89.88 101 MET A CA 1
ATOM 763 C C . MET A 1 101 ? -0.330 -1.008 -14.062 1.00 89.88 101 MET A C 1
ATOM 765 O O . MET A 1 101 ? -1.085 -0.315 -14.739 1.00 89.88 101 MET A O 1
ATOM 769 N N . TYR A 1 102 ? 0.543 -0.511 -13.191 1.00 91.44 102 TYR A N 1
ATOM 770 C CA . TYR A 1 102 ? 0.785 0.889 -12.877 1.00 91.44 102 TYR A CA 1
ATOM 771 C C . TYR A 1 102 ? 2.171 1.291 -13.384 1.00 91.44 102 TYR A C 1
ATOM 773 O O . TYR A 1 102 ? 3.192 0.709 -13.002 1.00 91.44 102 TYR A O 1
ATOM 781 N N . LEU A 1 103 ? 2.204 2.301 -14.251 1.00 91.12 103 LEU A N 1
ATOM 782 C CA . LEU A 1 103 ? 3.434 2.869 -14.800 1.00 91.12 103 LEU A CA 1
ATOM 783 C C . LEU A 1 103 ? 3.764 4.208 -14.143 1.00 91.12 103 LEU A C 1
ATOM 785 O O . LEU A 1 103 ? 2.849 4.914 -13.714 1.00 91.12 103 LEU A O 1
ATOM 789 N N . PRO A 1 104 ? 5.050 4.579 -14.081 1.00 91.50 104 PRO A N 1
ATOM 790 C CA . PRO A 1 104 ? 5.449 5.876 -13.577 1.00 91.50 104 PRO A CA 1
ATOM 791 C C . PRO A 1 104 ? 4.949 6.995 -14.494 1.00 91.50 104 PRO A C 1
ATOM 793 O O . PRO A 1 104 ? 4.642 6.766 -15.671 1.00 91.50 104 PRO A O 1
ATOM 796 N N . TYR A 1 105 ? 4.921 8.223 -13.972 1.00 90.56 105 TYR A N 1
ATOM 797 C CA . TYR A 1 105 ? 4.702 9.411 -14.798 1.00 90.56 105 TYR A CA 1
ATOM 798 C C . TYR A 1 105 ? 5.670 9.438 -15.983 1.00 90.56 105 TYR A C 1
ATOM 800 O O . TYR A 1 105 ? 6.845 9.119 -15.817 1.00 90.56 105 TYR A O 1
ATOM 808 N N . LEU A 1 106 ? 5.211 9.906 -17.151 1.00 87.75 106 LEU A N 1
ATOM 809 C CA . LEU A 1 106 ? 6.030 9.976 -18.372 1.00 87.75 106 LEU A CA 1
ATOM 810 C C . LEU A 1 106 ? 7.374 10.690 -18.146 1.00 87.75 106 LEU A C 1
ATOM 812 O O . LEU A 1 106 ? 8.402 10.231 -18.630 1.00 87.75 106 LEU A O 1
ATOM 816 N N . LYS A 1 107 ? 7.384 11.758 -17.333 1.00 89.88 107 LYS A N 1
ATOM 817 C CA . LYS A 1 107 ? 8.600 12.507 -16.956 1.00 89.88 107 LYS A CA 1
ATOM 818 C C . LYS A 1 107 ? 9.652 11.682 -16.196 1.00 89.88 107 LYS A C 1
ATOM 820 O O . LYS A 1 107 ? 10.794 12.109 -16.099 1.00 89.88 107 LYS A O 1
ATOM 825 N N . ALA A 1 108 ? 9.258 10.547 -15.623 1.00 90.75 108 ALA A N 1
ATOM 826 C CA . ALA A 1 108 ? 10.100 9.654 -14.832 1.00 90.75 108 ALA A CA 1
ATOM 827 C C . ALA A 1 108 ? 10.390 8.321 -15.543 1.00 90.75 108 ALA A C 1
ATOM 829 O O . ALA A 1 108 ? 10.978 7.422 -14.939 1.00 90.75 108 ALA A O 1
ATOM 830 N N . HIS A 1 109 ? 9.984 8.172 -16.811 1.00 88.81 109 HIS A N 1
ATOM 831 C CA . HIS A 1 109 ? 10.368 7.016 -17.622 1.00 88.81 109 HIS A CA 1
ATOM 832 C C . HIS A 1 109 ? 11.876 7.043 -17.860 1.00 88.81 109 HIS A C 1
ATOM 834 O O . HIS A 1 109 ? 12.460 8.083 -18.165 1.00 88.81 109 HIS A O 1
ATOM 840 N N . ARG A 1 110 ? 12.515 5.882 -17.729 1.00 88.50 110 ARG A N 1
ATOM 841 C CA . ARG A 1 110 ? 13.919 5.695 -18.099 1.00 88.50 110 ARG A CA 1
ATOM 842 C C . ARG A 1 110 ? 14.014 5.336 -19.576 1.00 88.50 110 ARG A C 1
ATOM 844 O O . ARG A 1 110 ? 13.034 4.927 -20.191 1.00 88.50 110 ARG A O 1
ATOM 851 N N . HIS A 1 111 ? 15.219 5.413 -20.135 1.00 89.25 111 HIS A N 1
ATOM 852 C CA . HIS A 1 111 ? 15.456 5.103 -21.550 1.00 89.25 111 HIS A CA 1
ATOM 853 C C . HIS A 1 111 ? 14.994 3.701 -21.970 1.00 89.25 111 HIS A C 1
ATOM 855 O O . HIS A 1 111 ? 14.566 3.518 -23.104 1.00 89.25 111 HIS A O 1
ATOM 861 N N . LEU A 1 112 ? 15.077 2.721 -21.065 1.00 88.31 112 LEU A N 1
ATOM 862 C CA . LEU A 1 112 ? 14.668 1.338 -21.325 1.00 88.31 112 LEU A CA 1
ATOM 863 C C . LEU A 1 112 ? 13.236 1.033 -20.865 1.00 88.31 112 LEU A C 1
ATOM 865 O O . LEU A 1 112 ? 12.751 -0.077 -21.079 1.00 88.31 112 LEU A O 1
ATOM 869 N N . THR A 1 113 ? 12.543 1.995 -20.249 1.00 85.62 113 THR A N 1
ATOM 870 C CA . THR A 1 113 ? 11.148 1.810 -19.853 1.00 85.62 113 THR A CA 1
ATOM 871 C C . THR A 1 113 ? 10.298 1.662 -21.109 1.00 85.62 113 THR A C 1
ATOM 873 O O . THR A 1 113 ? 10.284 2.532 -21.979 1.00 85.62 113 THR A O 1
ATOM 876 N N . LYS A 1 114 ? 9.573 0.544 -21.209 1.00 85.56 114 LYS A N 1
ATOM 877 C CA . LYS A 1 114 ? 8.675 0.290 -22.334 1.00 85.56 114 LYS A CA 1
ATOM 878 C C . LYS A 1 114 ? 7.590 1.382 -22.385 1.00 85.56 114 LYS A C 1
ATOM 880 O O . LYS A 1 114 ? 6.858 1.533 -21.405 1.00 85.56 114 LYS A O 1
ATOM 885 N N . PRO A 1 115 ? 7.442 2.115 -23.507 1.00 83.12 115 PRO A N 1
ATOM 886 C CA . PRO A 1 115 ? 6.415 3.140 -23.636 1.00 83.12 115 PRO A CA 1
ATOM 887 C C . PRO A 1 115 ? 5.003 2.564 -23.556 1.00 83.12 115 PRO A C 1
ATOM 889 O O . PRO A 1 115 ? 4.743 1.460 -24.036 1.00 83.12 115 PRO A O 1
ATOM 892 N N . LEU A 1 116 ? 4.072 3.361 -23.030 1.00 81.25 116 LEU A N 1
ATOM 893 C CA . LEU A 1 116 ? 2.682 2.960 -22.812 1.00 81.25 116 LEU A CA 1
ATOM 894 C C . LEU A 1 116 ? 2.008 2.386 -24.073 1.00 81.25 116 LEU A C 1
ATOM 896 O O . LEU A 1 116 ? 1.405 1.320 -24.029 1.00 81.25 116 LEU A O 1
ATOM 900 N N . HIS A 1 117 ? 2.169 3.057 -25.213 1.00 82.88 117 HIS A N 1
ATOM 901 C CA . HIS A 1 117 ? 1.551 2.662 -26.484 1.00 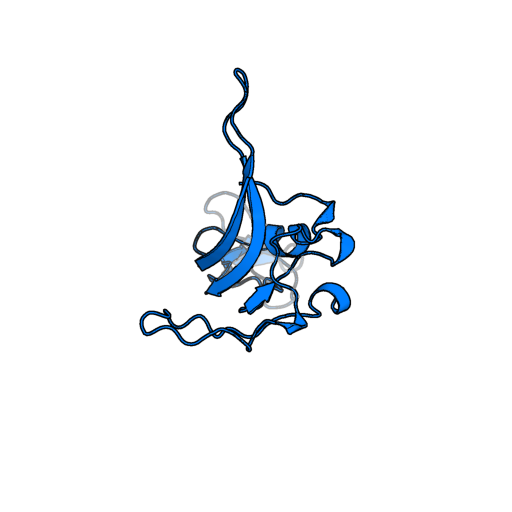82.88 117 HIS A CA 1
ATOM 902 C C . HIS A 1 117 ? 2.105 1.346 -27.068 1.00 82.88 117 HIS A C 1
ATOM 904 O O . HIS A 1 117 ? 1.601 0.868 -28.076 1.00 82.88 117 HIS A O 1
ATOM 910 N N . ARG A 1 118 ? 3.171 0.775 -26.485 1.00 85.25 118 ARG A N 1
ATOM 911 C CA . ARG A 1 118 ? 3.777 -0.493 -26.925 1.00 85.25 118 ARG A CA 1
ATOM 912 C C . ARG A 1 118 ? 3.245 -1.701 -26.153 1.00 85.25 118 ARG A C 1
ATOM 914 O O . ARG A 1 118 ? 3.569 -2.832 -26.525 1.00 85.25 118 ARG A O 1
ATOM 921 N N . TYR A 1 119 ? 2.530 -1.496 -25.046 1.00 81.38 119 TYR A N 1
ATOM 922 C CA . TYR A 1 119 ? 1.885 -2.590 -24.317 1.00 81.38 119 TYR A CA 1
ATOM 923 C C . TYR A 1 119 ? 0.726 -3.147 -25.147 1.00 81.38 119 TYR A C 1
ATOM 925 O O . TYR A 1 119 ? -0.010 -2.382 -25.762 1.00 81.38 119 TYR A O 1
ATOM 933 N N . GLY A 1 120 ? 0.609 -4.472 -25.220 1.00 81.06 120 GLY A N 1
ATOM 934 C CA . GLY A 1 120 ? -0.301 -5.156 -26.146 1.00 81.06 120 GLY A CA 1
ATOM 935 C C . GLY A 1 120 ? 0.287 -5.406 -27.542 1.00 81.06 120 GLY A C 1
ATOM 936 O O . GLY A 1 120 ? -0.350 -6.051 -28.368 1.00 81.06 120 GLY A O 1
ATOM 937 N N . MET A 1 121 ? 1.500 -4.909 -27.821 1.00 84.25 121 MET A N 1
ATOM 938 C CA . MET A 1 121 ? 2.251 -5.150 -29.064 1.00 84.25 121 MET A CA 1
ATOM 939 C C . MET A 1 121 ? 3.506 -6.004 -28.819 1.00 84.25 121 MET A C 1
ATOM 941 O O . MET A 1 121 ? 4.548 -5.810 -29.459 1.00 84.25 121 MET A O 1
ATOM 945 N N . GLU A 1 122 ? 3.466 -6.873 -27.811 1.00 82.06 122 GLU A N 1
ATOM 946 C CA . GLU A 1 122 ? 4.548 -7.793 -27.488 1.00 82.06 122 GLU A CA 1
ATOM 947 C C . GLU A 1 122 ? 4.799 -8.749 -28.657 1.00 82.06 122 GLU A C 1
ATOM 949 O O . GLU A 1 122 ? 3.876 -9.278 -29.274 1.00 82.06 122 GLU A O 1
ATOM 954 N N . LYS A 1 123 ? 6.077 -8.990 -28.966 1.00 80.06 123 LYS A N 1
ATOM 955 C CA . LYS A 1 123 ? 6.432 -10.054 -29.904 1.00 80.06 123 LYS A CA 1
ATOM 956 C C . LYS A 1 123 ? 6.099 -11.387 -29.236 1.00 80.06 123 LYS A C 1
ATOM 958 O O . LYS A 1 123 ? 6.606 -11.663 -28.150 1.00 80.06 123 LYS A O 1
ATOM 963 N N . THR A 1 124 ? 5.279 -12.203 -29.884 1.00 68.44 124 THR A N 1
ATOM 964 C CA . THR A 1 124 ? 4.995 -13.571 -29.447 1.00 68.44 124 THR A CA 1
ATOM 965 C C . THR A 1 124 ? 6.237 -14.425 -29.681 1.00 68.44 124 THR A C 1
ATOM 967 O O . THR A 1 124 ? 6.538 -14.804 -30.813 1.00 68.44 124 THR A O 1
ATOM 970 N N . TYR A 1 125 ? 6.992 -14.686 -28.620 1.00 67.56 125 TYR A N 1
ATOM 971 C CA . TYR A 1 125 ? 8.022 -15.721 -28.609 1.00 67.56 125 TYR A CA 1
ATOM 972 C C . TYR A 1 125 ? 7.408 -17.023 -28.069 1.00 67.56 125 TYR A C 1
ATOM 974 O O . TYR A 1 125 ? 6.469 -16.957 -27.281 1.00 67.56 125 TYR A O 1
ATOM 982 N N . PRO A 1 126 ? 7.925 -18.209 -28.442 1.00 65.19 126 PRO A N 1
ATOM 983 C CA . PRO A 1 126 ? 7.366 -19.503 -28.022 1.00 65.19 126 PRO A CA 1
ATOM 984 C C . PRO A 1 126 ? 7.364 -19.736 -26.499 1.00 65.19 126 PRO A C 1
ATOM 986 O O . PRO A 1 126 ? 6.726 -20.670 -26.027 1.00 65.19 126 PRO A O 1
ATOM 989 N N . TYR A 1 127 ? 8.038 -18.881 -25.726 1.00 55.34 127 TYR A N 1
ATOM 990 C CA . TYR A 1 127 ? 7.929 -18.821 -24.274 1.00 55.34 127 TYR A CA 1
ATOM 991 C C . TYR A 1 127 ? 7.513 -17.408 -23.848 1.00 55.34 127 TYR A C 1
ATOM 993 O O . TYR A 1 127 ? 8.350 -16.539 -23.604 1.00 55.34 127 TYR A O 1
ATOM 1001 N N . THR A 1 128 ? 6.207 -17.171 -23.774 1.00 56.09 128 THR A N 1
ATOM 1002 C CA . THR A 1 128 ? 5.634 -16.006 -23.093 1.00 56.09 128 THR A CA 1
ATOM 1003 C C . THR A 1 128 ? 4.727 -16.520 -21.986 1.00 56.09 128 THR A C 1
ATOM 1005 O O . THR A 1 128 ? 3.642 -17.009 -22.297 1.00 56.09 128 THR A O 1
ATOM 1008 N N . PRO A 1 129 ? 5.142 -16.457 -20.709 1.00 55.31 129 PRO A N 1
ATOM 1009 C CA . PRO A 1 129 ? 4.194 -16.612 -19.613 1.00 55.31 129 PRO A CA 1
ATOM 1010 C C . PRO A 1 129 ? 3.025 -15.630 -19.801 1.00 55.31 129 PRO A C 1
ATOM 1012 O O . PRO A 1 129 ? 3.220 -14.529 -20.322 1.00 55.31 129 PRO A O 1
ATOM 1015 N N . ASP A 1 130 ? 1.815 -16.038 -19.421 1.00 52.78 130 ASP A N 1
ATOM 1016 C CA . ASP A 1 130 ? 0.587 -15.254 -19.582 1.00 52.78 130 ASP A CA 1
ATOM 1017 C C . ASP A 1 130 ? 0.665 -13.934 -18.789 1.00 52.78 130 ASP A C 1
ATOM 1019 O O . ASP A 1 130 ? 0.298 -13.846 -17.618 1.00 52.78 130 ASP A O 1
ATOM 1023 N N . PHE A 1 131 ? 1.187 -12.886 -19.428 1.00 53.41 131 PHE A N 1
ATOM 1024 C CA . PHE A 1 131 ? 1.383 -11.555 -18.844 1.00 53.41 131 PHE A CA 1
ATOM 1025 C C . PHE A 1 131 ? 0.423 -10.504 -19.416 1.00 53.41 131 PHE A C 1
ATOM 1027 O O . PHE A 1 131 ? 0.627 -9.306 -19.219 1.00 53.41 131 PHE A O 1
ATOM 1034 N N . PHE A 1 132 ? -0.656 -10.917 -20.085 1.00 52.53 132 PHE A N 1
ATOM 1035 C CA . PHE A 1 132 ? -1.705 -9.988 -20.500 1.00 52.53 132 PHE A CA 1
ATOM 1036 C C . PHE A 1 132 ?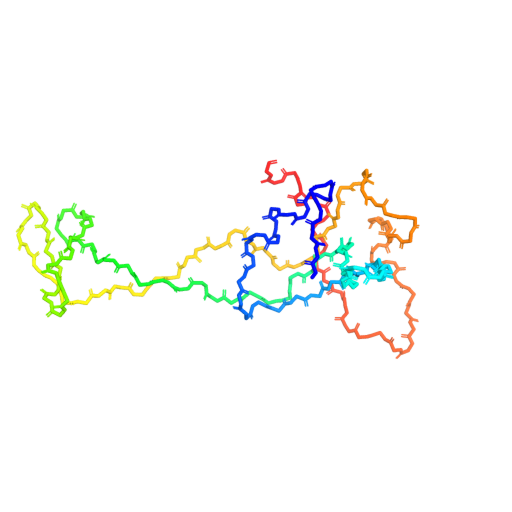 -2.548 -9.582 -19.289 1.00 52.53 132 PHE A C 1
ATOM 1038 O O . PHE A 1 132 ? -3.418 -10.316 -18.828 1.00 52.53 132 PHE A O 1
ATOM 1045 N N . LYS A 1 133 ? -2.259 -8.396 -18.753 1.00 60.44 133 LYS A N 1
ATOM 1046 C CA . LYS A 1 133 ? -2.993 -7.785 -17.640 1.00 60.44 133 LYS A CA 1
ATOM 1047 C C . LYS A 1 133 ? -3.610 -6.467 -18.097 1.00 60.44 133 LYS A C 1
ATOM 1049 O O . LYS A 1 133 ? -3.012 -5.789 -18.934 1.00 60.44 133 LYS A O 1
ATOM 1054 N N . PRO A 1 134 ? -4.767 -6.069 -17.543 1.00 63.34 134 PRO A N 1
ATOM 1055 C CA . PRO A 1 134 ? -5.325 -4.754 -17.810 1.00 63.34 134 PRO A CA 1
ATOM 1056 C C . PRO A 1 134 ? -4.308 -3.675 -17.412 1.00 63.34 134 PRO A C 1
ATOM 1058 O O . PRO A 1 134 ? -3.799 -3.641 -16.286 1.00 63.34 134 PRO A O 1
ATOM 1061 N N . LEU A 1 135 ? -3.975 -2.823 -18.377 1.00 64.25 135 LEU A N 1
ATOM 1062 C CA . LEU A 1 135 ? -3.073 -1.696 -18.203 1.00 64.25 135 LEU A CA 1
ATOM 1063 C C . LEU A 1 135 ? -3.875 -0.531 -17.632 1.00 64.25 135 LEU A C 1
ATOM 1065 O O . LEU A 1 135 ? -4.753 0.004 -18.305 1.00 64.25 135 LEU A O 1
ATOM 1069 N N . HIS A 1 136 ? -3.548 -0.097 -16.418 1.00 64.44 136 HIS A N 1
ATOM 1070 C CA . HIS A 1 136 ? -4.133 1.117 -15.858 1.00 64.44 136 HIS A CA 1
ATOM 1071 C C . HIS A 1 136 ? -3.334 2.318 -16.332 1.00 64.44 136 HIS A C 1
ATOM 1073 O O . HIS A 1 136 ? -2.670 2.983 -15.554 1.00 64.44 136 HIS A O 1
ATOM 1079 N N . SER A 1 137 ? -3.358 2.593 -17.632 1.00 56.19 137 SER A N 1
ATOM 1080 C CA . SER A 1 137 ? -2.551 3.646 -18.255 1.00 56.19 137 SER A CA 1
ATOM 1081 C C . SER A 1 137 ? -2.824 5.055 -17.731 1.00 56.19 137 SER A C 1
ATOM 1083 O O . SER A 1 137 ? -1.994 5.934 -17.912 1.00 56.19 137 SER A O 1
ATOM 1085 N N . GLU A 1 138 ? -3.983 5.260 -17.108 1.00 62.81 138 GLU A N 1
ATOM 1086 C CA . GLU A 1 138 ? -4.514 6.551 -16.662 1.00 62.81 138 GLU A CA 1
ATOM 1087 C C . GLU A 1 138 ? -4.810 6.558 -15.156 1.00 62.81 138 GLU A C 1
ATOM 1089 O O . GLU A 1 138 ? -5.612 7.355 -14.675 1.00 62.81 138 GLU A O 1
ATOM 1094 N N . TRP A 1 139 ? -4.175 5.670 -14.382 1.00 57.72 139 TRP A N 1
ATOM 1095 C CA . TRP A 1 139 ? -4.390 5.587 -12.932 1.00 57.72 139 TRP A CA 1
ATOM 1096 C C . TRP A 1 139 ? -4.135 6.922 -12.208 1.00 57.72 139 TRP A C 1
ATOM 1098 O O . TRP A 1 139 ? -4.719 7.182 -11.160 1.00 57.72 139 TRP A O 1
ATOM 1108 N N . PHE A 1 140 ? -3.290 7.777 -12.787 1.00 56.59 140 PHE A N 1
ATOM 1109 C CA . PHE A 1 140 ? -2.978 9.114 -12.291 1.00 56.59 140 PHE A CA 1
ATOM 1110 C C . PHE A 1 140 ? -4.057 10.168 -12.575 1.00 56.59 140 PHE A C 1
ATOM 1112 O O . PHE A 1 140 ? -3.981 11.249 -12.011 1.00 56.59 140 PHE A O 1
ATOM 1119 N N . LYS A 1 141 ? -5.044 9.893 -13.440 1.00 55.28 141 LYS A N 1
ATOM 1120 C CA . LYS A 1 141 ? -6.214 10.769 -13.651 1.00 55.28 141 LYS A CA 1
ATOM 1121 C C . LYS A 1 141 ? -7.343 10.500 -12.649 1.00 55.28 141 LYS A C 1
ATOM 1123 O O . LYS A 1 141 ? -8.328 11.229 -12.635 1.00 55.28 141 LYS A O 1
ATOM 1128 N N . LEU A 1 142 ? -7.230 9.432 -11.854 1.00 49.38 142 LEU A N 1
ATOM 1129 C CA . LEU A 1 142 ? -8.237 9.010 -10.872 1.00 49.38 142 LEU A CA 1
ATOM 1130 C C . LEU A 1 142 ? -8.038 9.653 -9.484 1.00 49.38 142 LEU A C 1
ATOM 1132 O O . LEU A 1 142 ? -8.762 9.296 -8.552 1.00 49.38 142 LEU A O 1
ATOM 1136 N N . PHE A 1 143 ? -7.080 10.578 -9.351 1.00 42.69 143 PHE A N 1
ATOM 1137 C CA . PHE A 1 143 ? -6.781 11.343 -8.138 1.00 42.69 143 PHE A CA 1
ATOM 1138 C C . PHE A 1 143 ? -6.506 12.806 -8.477 1.00 42.69 143 PHE A C 1
ATOM 1140 O O . PHE A 1 143 ? -5.768 13.043 -9.458 1.00 42.69 143 PHE A O 1
#

pLDDT: mean 85.8, std 13.12, range [42.69, 96.81]

Radius of gyration: 22.44 Å; chains: 1; bounding box: 61×32×60 Å

Foldseek 3Di:
DDEDPQQVCCLQVVLADPPWDKDFDWDWDDDDPPDDIDTYTQKIFGADHDFDKDWAADADPPPRDGWDDPDDQPATADPPPRDGDRGTDIDTDDRPHDGGMGGGDPVPHDPPRDDPVCPVVDDDDVDDDPPDTDHPVVPVVVD

Sequence (143 aa):
MAVYEPTGLGSIASKLIEGDNIDIGIGVSKKDSHNSSILNVEYLSVLKTMADTVWINPMCNNCGKRMKSEGKNKGFQCKICGRKKDSKLLVTQNRNLQLGMYLPYLKAHRHLTKPLHRYGMEKTYPYTPDFFKPLHSEWFKLF

Secondary structure (DSSP, 8-state):
-B--GGGSTHHHHTT--TT-EEEEEEEEEPPBTTBPPEEEEEEEEEEEPPPEEEEEPPBPTTT-PBPEE-STTS-EE-TTT--EE-SPEEEEE-----SEEE---GGG--TTSPPGGGTT-----S---S----B-TTGGG--